Protein AF-A0A257QV02-F1 (afdb_monomer_lite)

Radius of gyration: 19.96 Å; chains: 1; bounding box: 47×31×60 Å

Structure (mmCIF, N/CA/C/O backbone):
data_AF-A0A257QV02-F1
#
_entry.id   AF-A0A257QV02-F1
#
loop_
_atom_site.group_P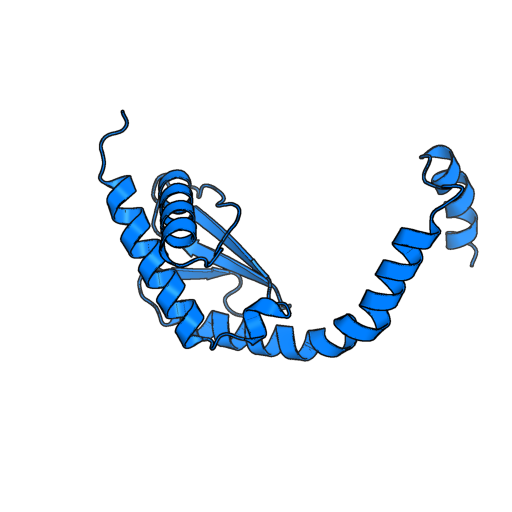DB
_atom_site.id
_atom_site.type_symbol
_atom_site.label_atom_id
_atom_site.label_alt_id
_atom_site.label_comp_id
_atom_site.label_asym_id
_atom_site.label_entity_id
_atom_site.label_seq_id
_atom_site.pdbx_PDB_ins_code
_atom_site.Cartn_x
_atom_site.Cartn_y
_atom_site.Cartn_z
_atom_site.occupancy
_atom_site.B_iso_or_equiv
_atom_site.auth_seq_id
_atom_site.auth_comp_id
_atom_site.auth_asym_id
_atom_site.auth_atom_id
_atom_site.pdbx_PDB_model_num
ATOM 1 N N . ALA A 1 1 ? 13.920 11.411 -29.991 1.00 74.75 1 ALA A N 1
ATOM 2 C CA . ALA A 1 1 ? 15.339 11.025 -30.153 1.00 74.75 1 ALA A CA 1
ATOM 3 C C . ALA A 1 1 ? 16.286 12.065 -29.548 1.00 74.75 1 ALA A C 1
ATOM 5 O O . ALA A 1 1 ? 16.986 11.720 -28.609 1.00 74.75 1 ALA A O 1
ATOM 6 N N . ALA A 1 2 ? 16.248 13.334 -29.985 1.00 93.88 2 ALA A N 1
ATOM 7 C CA . ALA A 1 2 ? 17.153 14.385 -29.490 1.00 93.88 2 ALA A CA 1
ATOM 8 C C . ALA A 1 2 ? 17.177 14.552 -27.952 1.00 93.88 2 ALA A C 1
ATOM 10 O O . ALA A 1 2 ? 18.253 14.655 -27.374 1.00 93.88 2 ALA A O 1
ATOM 11 N N . LEU A 1 3 ? 16.017 14.494 -27.280 1.00 96.75 3 LEU A N 1
ATOM 12 C CA . LEU A 1 3 ? 15.938 14.579 -25.812 1.00 96.75 3 LEU A CA 1
ATOM 13 C C . LEU A 1 3 ? 16.644 13.410 -25.099 1.00 96.75 3 LEU A C 1
ATOM 15 O O . LEU A 1 3 ? 17.350 13.622 -24.119 1.00 96.75 3 LEU A O 1
ATOM 19 N N . ILE A 1 4 ? 16.473 12.182 -25.600 1.00 96.06 4 ILE A N 1
ATOM 20 C CA . ILE A 1 4 ? 17.087 10.980 -25.012 1.00 96.06 4 ILE A CA 1
ATOM 21 C C . ILE A 1 4 ? 18.610 11.039 -25.169 1.00 96.06 4 ILE A C 1
ATOM 23 O O . ILE A 1 4 ? 19.334 10.765 -24.216 1.00 96.06 4 ILE A O 1
ATOM 27 N N . GLU A 1 5 ? 19.102 11.447 -26.342 1.00 97.00 5 GLU A N 1
ATOM 28 C CA . GLU A 1 5 ? 20.540 11.625 -26.571 1.00 97.00 5 GLU A CA 1
ATOM 29 C C . GLU A 1 5 ? 21.129 12.715 -25.669 1.00 97.00 5 GLU A C 1
ATOM 31 O O . GLU A 1 5 ? 22.169 12.500 -25.050 1.00 97.00 5 GLU A O 1
ATOM 36 N N . ALA A 1 6 ? 20.426 13.841 -25.507 1.00 96.69 6 ALA A N 1
ATOM 37 C CA . ALA A 1 6 ? 20.840 14.911 -24.603 1.00 96.69 6 ALA A CA 1
ATOM 38 C C . ALA A 1 6 ? 20.895 14.470 -23.126 1.00 96.69 6 ALA A C 1
ATOM 40 O O . ALA A 1 6 ? 21.673 15.028 -22.354 1.00 96.69 6 ALA A O 1
ATOM 41 N N . ALA A 1 7 ? 20.117 13.458 -22.726 1.00 97.06 7 ALA A N 1
ATOM 42 C CA . ALA A 1 7 ? 20.111 12.922 -21.365 1.00 97.06 7 ALA A CA 1
ATOM 43 C C . ALA A 1 7 ? 21.273 11.951 -21.072 1.00 97.06 7 ALA A C 1
ATOM 45 O O . ALA A 1 7 ? 21.646 11.789 -19.909 1.00 97.06 7 ALA A O 1
ATOM 46 N N . LYS A 1 8 ? 21.886 11.317 -22.084 1.00 95.75 8 LYS A N 1
ATOM 47 C CA . LYS A 1 8 ? 22.956 10.319 -21.871 1.00 95.75 8 LYS A CA 1
ATOM 48 C C . LYS A 1 8 ? 24.188 10.879 -21.140 1.00 95.75 8 LYS A C 1
ATOM 50 O O . LYS A 1 8 ? 24.612 10.244 -20.173 1.00 95.75 8 LYS A O 1
ATOM 55 N N . PRO A 1 9 ? 24.741 12.060 -21.498 1.00 97.00 9 PRO A N 1
ATOM 56 C CA . PRO A 1 9 ? 25.849 12.643 -20.742 1.00 97.00 9 PRO A CA 1
ATOM 57 C C . PRO A 1 9 ? 25.480 12.930 -19.283 1.00 97.00 9 PRO A C 1
ATOM 59 O O . PRO A 1 9 ? 26.319 12.786 -18.399 1.00 97.00 9 PRO A O 1
ATOM 62 N N . TRP A 1 10 ? 24.225 13.306 -19.013 1.00 97.69 10 TRP A N 1
ATOM 63 C CA . TRP A 1 10 ? 23.740 13.508 -17.647 1.00 97.69 10 TRP A CA 1
ATOM 64 C C . TRP A 1 10 ? 23.648 12.193 -16.879 1.00 97.69 10 TRP A C 1
ATOM 66 O O . TRP A 1 10 ? 24.134 12.136 -15.754 1.00 97.69 10 TRP A O 1
ATOM 76 N N . ARG A 1 11 ? 23.130 11.120 -17.493 1.00 96.12 11 ARG A N 1
ATOM 77 C CA . ARG A 1 11 ? 23.121 9.781 -16.883 1.00 96.12 11 ARG A CA 1
ATOM 78 C C . ARG A 1 11 ? 24.524 9.364 -16.436 1.00 96.12 11 ARG A C 1
ATOM 80 O O . ARG A 1 11 ? 24.674 8.887 -15.317 1.00 96.12 11 ARG A O 1
ATOM 87 N N . LEU A 1 12 ? 25.542 9.600 -17.266 1.00 95.56 12 LEU A N 1
ATOM 88 C CA . LEU A 1 12 ? 26.936 9.330 -16.909 1.00 95.56 12 LEU A CA 1
ATOM 89 C C . LEU A 1 12 ? 27.431 10.229 -15.762 1.00 95.56 12 LEU A C 1
ATOM 91 O O . LEU A 1 12 ? 27.990 9.723 -14.795 1.00 95.56 12 LEU A O 1
ATOM 95 N N . ARG A 1 13 ? 27.198 11.548 -15.836 1.00 97.69 13 ARG A N 1
ATOM 96 C CA . ARG A 1 13 ? 27.626 12.521 -14.807 1.00 97.69 13 ARG A CA 1
ATOM 97 C C . ARG A 1 13 ? 27.021 12.252 -13.429 1.00 97.69 13 ARG A C 1
ATOM 99 O O . ARG A 1 13 ? 27.686 12.491 -12.430 1.00 97.69 13 ARG A O 1
ATOM 106 N N . PHE A 1 14 ? 25.790 11.746 -13.378 1.00 97.38 14 PHE A N 1
ATOM 107 C CA . PHE A 1 14 ? 25.125 11.335 -12.138 1.00 97.38 14 PHE A CA 1
ATOM 108 C C . PHE A 1 14 ? 25.488 9.905 -11.696 1.00 97.38 14 PHE A C 1
ATOM 110 O O . PHE A 1 14 ? 24.906 9.400 -10.741 1.00 97.38 14 PHE A O 1
ATOM 117 N N . GLY A 1 15 ? 26.422 9.232 -12.381 1.00 94.88 15 GLY A N 1
ATOM 118 C CA . GLY A 1 15 ? 26.841 7.867 -12.050 1.00 94.88 15 GLY A CA 1
ATOM 119 C C . GLY A 1 15 ? 25.797 6.788 -12.364 1.00 94.88 15 GLY A C 1
ATOM 120 O O . GLY A 1 15 ? 25.923 5.658 -11.906 1.00 94.88 15 GLY A O 1
ATOM 121 N N . GLY A 1 16 ? 24.763 7.113 -13.144 1.00 94.00 16 GLY A N 1
ATOM 122 C CA . GLY A 1 16 ? 23.684 6.196 -13.518 1.00 94.00 16 GLY A CA 1
ATOM 123 C C . GLY A 1 16 ? 23.986 5.326 -14.741 1.00 94.00 16 GLY A C 1
ATOM 124 O O . GLY A 1 16 ? 23.167 4.484 -15.106 1.00 94.00 16 GLY A O 1
ATOM 125 N N . ASP A 1 17 ? 25.131 5.524 -15.403 1.00 93.44 17 ASP A N 1
ATOM 126 C CA . ASP A 1 17 ? 25.576 4.689 -16.525 1.00 93.44 17 ASP A CA 1
ATOM 127 C C . ASP A 1 17 ? 26.293 3.432 -16.012 1.00 93.44 17 ASP A C 1
ATOM 129 O O . ASP A 1 17 ? 27.503 3.262 -16.143 1.00 93.44 17 ASP A O 1
ATOM 133 N N . LEU A 1 18 ? 25.527 2.585 -15.323 1.00 93.00 18 LEU A N 1
ATOM 134 C CA . LEU A 1 18 ? 26.046 1.414 -14.625 1.00 93.00 18 LEU A CA 1
ATOM 135 C C . LEU A 1 18 ? 26.541 0.351 -15.622 1.00 93.00 18 LEU A C 1
ATOM 137 O O . LEU A 1 18 ? 25.784 -0.025 -16.521 1.00 93.00 18 LEU A O 1
ATOM 141 N N . PRO A 1 19 ? 27.739 -0.236 -15.423 1.00 89.75 19 PRO A N 1
ATOM 142 C CA . PRO A 1 19 ? 28.260 -1.279 -16.311 1.00 89.75 19 PRO A CA 1
ATOM 143 C C . PRO A 1 19 ? 27.397 -2.552 -16.310 1.00 89.75 19 PRO A C 1
ATOM 145 O O . PRO A 1 19 ? 27.322 -3.249 -17.317 1.00 89.75 19 PRO A O 1
ATOM 148 N N . CYS A 1 20 ? 26.695 -2.833 -15.205 1.00 93.38 20 CYS A N 1
ATOM 149 C CA . CYS A 1 20 ? 25.833 -4.006 -15.038 1.00 93.38 20 CYS A CA 1
ATOM 150 C C . CYS A 1 20 ? 24.420 -3.615 -14.574 1.00 93.38 20 CYS A C 1
ATOM 152 O O . CYS A 1 20 ? 23.996 -3.962 -13.475 1.00 93.38 20 CYS A O 1
ATOM 154 N N . ALA A 1 21 ? 23.664 -2.903 -15.416 1.00 94.50 21 ALA A N 1
ATOM 155 C CA . ALA A 1 21 ? 22.269 -2.539 -15.123 1.00 94.50 21 ALA A CA 1
ATOM 156 C C . ALA A 1 21 ? 21.247 -3.662 -15.426 1.00 94.50 21 ALA A C 1
ATOM 158 O O . ALA A 1 21 ? 20.064 -3.527 -15.103 1.00 94.50 21 ALA A O 1
ATOM 159 N N . PHE A 1 22 ? 21.682 -4.769 -16.044 1.00 95.38 22 PHE A N 1
ATOM 160 C CA . PHE A 1 22 ? 20.789 -5.824 -16.538 1.00 95.38 22 PHE A CA 1
ATOM 161 C C . PHE A 1 22 ? 19.844 -6.431 -15.481 1.00 95.38 22 PHE A C 1
ATOM 163 O O . PHE A 1 22 ? 18.707 -6.708 -15.859 1.00 95.38 22 PHE A O 1
ATOM 170 N N . PRO A 1 23 ? 20.201 -6.593 -14.185 1.00 96.12 23 PRO A N 1
ATOM 171 C CA . PRO A 1 23 ? 19.262 -7.148 -13.209 1.00 96.12 23 PRO A CA 1
ATOM 172 C C . PRO A 1 23 ? 18.030 -6.254 -13.022 1.00 96.12 23 PRO A C 1
ATOM 174 O O . PRO A 1 23 ? 16.905 -6.743 -13.035 1.00 96.12 23 PRO A O 1
ATOM 177 N N . MET A 1 24 ? 18.222 -4.931 -12.946 1.00 95.88 24 MET A N 1
ATOM 178 C CA . MET A 1 24 ? 17.113 -3.974 -12.859 1.00 95.88 24 MET A CA 1
ATOM 179 C C . MET A 1 24 ? 16.290 -3.945 -14.149 1.00 95.88 24 MET A C 1
ATOM 181 O O . MET A 1 24 ? 15.066 -3.864 -14.093 1.00 95.88 24 MET A O 1
ATOM 185 N N . ILE A 1 25 ? 16.950 -4.048 -15.309 1.00 96.81 25 ILE A N 1
ATOM 186 C CA . ILE A 1 25 ? 16.274 -4.083 -16.614 1.00 96.81 25 ILE A CA 1
ATOM 187 C C . ILE A 1 25 ? 15.381 -5.323 -16.725 1.00 96.81 25 ILE A C 1
ATOM 189 O O . ILE A 1 25 ? 14.233 -5.205 -17.144 1.00 96.81 25 ILE A O 1
ATOM 193 N N . ILE A 1 26 ? 15.874 -6.500 -16.329 1.00 97.88 26 ILE A N 1
ATOM 194 C CA . ILE A 1 26 ? 15.094 -7.743 -16.371 1.00 97.88 26 ILE A CA 1
ATOM 195 C C . ILE A 1 26 ? 13.887 -7.648 -15.433 1.00 97.88 26 ILE A C 1
ATOM 197 O O . ILE A 1 26 ? 12.776 -7.940 -15.870 1.00 97.88 26 ILE A O 1
ATOM 201 N N . SER A 1 27 ? 14.068 -7.174 -14.197 1.00 97.31 27 SER A N 1
ATOM 202 C CA . SER A 1 27 ? 12.954 -6.980 -13.258 1.00 97.31 27 SER A CA 1
ATOM 203 C C . SER A 1 27 ? 11.923 -5.965 -13.767 1.00 97.31 27 SER A C 1
ATOM 205 O O . SER A 1 27 ? 10.721 -6.178 -13.626 1.00 97.31 27 SER A O 1
ATOM 207 N N . ALA A 1 28 ? 12.360 -4.880 -14.414 1.00 97.56 28 ALA A N 1
ATOM 208 C CA . ALA A 1 28 ? 11.449 -3.910 -15.020 1.00 97.56 28 ALA A CA 1
ATOM 209 C C . ALA A 1 28 ? 10.658 -4.516 -16.194 1.00 97.56 28 ALA A C 1
ATOM 211 O O . ALA A 1 28 ? 9.451 -4.301 -16.304 1.00 97.56 28 ALA A O 1
ATOM 212 N N . LEU A 1 29 ? 11.315 -5.305 -17.051 1.00 98.31 29 LEU A N 1
ATOM 213 C CA . LEU A 1 29 ? 10.657 -6.015 -18.152 1.00 98.31 29 LEU A CA 1
ATOM 214 C C . LEU A 1 29 ? 9.654 -7.059 -17.649 1.00 98.31 29 LEU A C 1
ATOM 216 O O . LEU A 1 29 ? 8.598 -7.216 -18.260 1.00 98.31 29 LEU A O 1
ATOM 220 N N . ASP A 1 30 ? 9.958 -7.748 -16.548 1.00 97.88 30 ASP A N 1
ATOM 221 C CA . ASP A 1 30 ? 9.013 -8.642 -15.876 1.00 97.88 30 ASP A CA 1
ATOM 222 C C . ASP A 1 30 ? 7.768 -7.879 -15.404 1.00 97.88 30 ASP A C 1
ATOM 224 O O . ASP A 1 30 ? 6.649 -8.256 -15.748 1.00 97.88 30 ASP A O 1
ATOM 228 N N . GLY A 1 31 ? 7.951 -6.735 -14.737 1.00 97.25 31 GLY A N 1
ATOM 229 C CA . GLY A 1 31 ? 6.846 -5.870 -14.317 1.00 97.25 31 GLY A CA 1
ATOM 230 C C . GLY A 1 31 ? 5.969 -5.401 -15.484 1.00 97.25 31 GLY A C 1
ATOM 231 O O . GLY A 1 31 ? 4.740 -5.460 -15.398 1.00 97.25 31 GLY A O 1
ATOM 232 N N . LEU A 1 32 ? 6.575 -5.002 -16.607 1.00 98.31 32 LEU A N 1
ATOM 233 C CA . LEU A 1 32 ? 5.836 -4.610 -17.813 1.00 98.31 32 LEU A CA 1
ATOM 234 C C . LEU A 1 32 ? 5.042 -5.769 -18.432 1.00 98.31 32 LEU A C 1
ATOM 236 O O . LEU A 1 32 ? 3.978 -5.539 -18.998 1.00 98.31 32 LEU A O 1
ATOM 240 N N . ARG A 1 33 ? 5.541 -7.005 -18.340 1.00 98.25 33 ARG A N 1
ATOM 241 C CA . ARG A 1 33 ? 4.867 -8.187 -18.899 1.00 98.25 33 ARG A CA 1
ATOM 242 C C . ARG A 1 33 ? 3.780 -8.734 -17.981 1.00 98.25 33 ARG A C 1
ATOM 244 O O . ARG A 1 33 ? 2.706 -9.074 -18.462 1.00 98.25 33 ARG A O 1
ATOM 251 N N . ASN A 1 34 ? 4.060 -8.817 -16.683 1.00 97.06 34 ASN A N 1
ATOM 25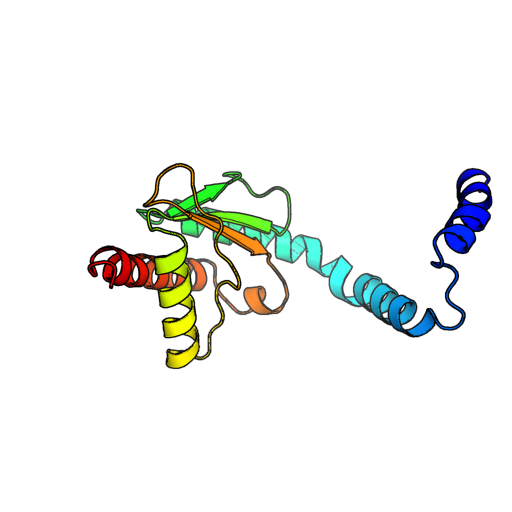2 C CA . ASN A 1 34 ? 3.272 -9.604 -15.734 1.00 97.06 34 ASN A CA 1
ATOM 253 C C . ASN A 1 34 ? 2.460 -8.759 -14.747 1.00 97.06 34 ASN A C 1
ATOM 255 O O . ASN A 1 34 ? 1.466 -9.243 -14.212 1.00 97.06 34 ASN A O 1
ATOM 259 N N . THR A 1 35 ? 2.861 -7.511 -14.496 1.00 96.38 35 THR A N 1
ATOM 260 C CA . THR A 1 35 ? 2.201 -6.637 -13.513 1.00 96.38 35 THR A CA 1
ATOM 261 C C . THR A 1 35 ? 1.370 -5.548 -14.187 1.00 96.38 35 THR A C 1
ATOM 263 O O . THR A 1 35 ? 0.254 -5.282 -13.745 1.00 96.38 35 THR A O 1
ATOM 266 N N . LEU A 1 36 ? 1.858 -4.951 -15.281 1.00 97.75 36 LEU A N 1
ATOM 267 C CA . LEU A 1 36 ? 1.138 -3.905 -16.017 1.00 97.75 36 LEU A CA 1
ATOM 268 C C . LEU A 1 36 ? -0.278 -4.328 -16.468 1.00 97.75 36 LEU A C 1
ATOM 270 O O . LEU A 1 36 ? -1.198 -3.534 -16.264 1.00 97.75 36 LEU A O 1
ATOM 274 N N . PRO A 1 37 ? -0.516 -5.550 -16.996 1.00 98.19 37 PRO A N 1
ATOM 275 C CA . PRO A 1 37 ? -1.867 -5.964 -17.389 1.00 98.19 37 PRO A CA 1
ATOM 276 C C . PRO A 1 37 ? -2.876 -6.008 -16.229 1.00 98.19 37 PRO A C 1
ATOM 278 O O . PRO A 1 37 ? -4.075 -5.874 -16.458 1.00 98.19 37 PRO A O 1
ATOM 281 N N . LEU A 1 38 ? -2.402 -6.154 -14.986 1.00 97.81 38 LEU A N 1
ATOM 282 C CA . LEU A 1 38 ? -3.238 -6.280 -13.786 1.00 97.81 38 LEU A CA 1
ATOM 283 C C . LEU A 1 38 ? -3.686 -4.925 -13.217 1.00 97.81 38 LEU A C 1
ATOM 285 O O . LEU A 1 38 ? -4.571 -4.880 -12.366 1.00 97.81 38 LEU A O 1
ATOM 289 N N . MET A 1 39 ? -3.121 -3.805 -13.683 1.00 98.38 39 MET A N 1
ATOM 290 C CA . MET A 1 39 ? -3.401 -2.476 -13.113 1.00 98.38 39 MET A CA 1
ATOM 291 C C . MET A 1 39 ? -4.888 -2.108 -13.150 1.00 98.38 39 MET A C 1
ATOM 293 O O . MET A 1 39 ? -5.400 -1.501 -12.211 1.00 98.38 39 MET A O 1
ATOM 297 N N . GLY A 1 40 ? -5.605 -2.521 -14.199 1.00 98.25 40 GLY A N 1
ATOM 298 C CA . GLY A 1 40 ? -7.050 -2.308 -14.290 1.00 98.25 40 GLY A CA 1
ATOM 299 C C . GLY A 1 40 ? -7.847 -3.091 -13.240 1.00 98.25 40 GLY A C 1
ATOM 300 O O . GLY A 1 40 ? -8.856 -2.593 -12.744 1.00 98.25 40 GLY A O 1
ATOM 301 N N . GLU A 1 41 ? -7.405 -4.298 -12.881 1.00 98.31 41 GLU A N 1
ATOM 302 C CA . GLU A 1 41 ? -8.016 -5.100 -11.812 1.00 98.31 41 GLU A CA 1
ATOM 303 C C . GLU A 1 41 ? -7.726 -4.499 -10.441 1.00 98.31 41 GLU A C 1
ATOM 305 O O . GLU A 1 41 ? -8.654 -4.310 -9.654 1.00 98.31 41 GLU A O 1
ATOM 310 N N . TYR A 1 42 ? -6.474 -4.108 -10.193 1.00 98.69 42 TYR A N 1
ATOM 311 C CA . TYR A 1 42 ? -6.083 -3.451 -8.947 1.00 98.69 42 TYR A CA 1
ATOM 312 C C . TYR A 1 42 ? -6.848 -2.146 -8.727 1.00 98.69 42 TYR A C 1
ATOM 314 O O . TYR A 1 42 ? -7.305 -1.889 -7.620 1.00 98.69 42 TYR A O 1
ATOM 322 N N . PHE A 1 43 ? -7.056 -1.353 -9.780 1.00 98.62 43 PHE A N 1
ATOM 323 C CA . PHE A 1 43 ? -7.869 -0.141 -9.711 1.00 98.62 43 PHE A CA 1
ATOM 324 C C . PHE A 1 43 ? -9.327 -0.428 -9.320 1.00 98.62 43 PHE A C 1
ATOM 326 O O . PHE A 1 43 ? -9.864 0.209 -8.414 1.00 98.62 43 PHE A O 1
ATOM 333 N N . ARG A 1 44 ? -9.977 -1.406 -9.968 1.00 98.50 44 ARG A N 1
ATOM 334 C CA . ARG A 1 44 ? -11.364 -1.778 -9.632 1.00 98.50 44 ARG A CA 1
ATOM 335 C C . ARG A 1 44 ? -11.480 -2.265 -8.192 1.00 98.50 44 ARG A C 1
ATOM 337 O O . ARG A 1 44 ? -12.422 -1.893 -7.499 1.00 98.50 44 ARG A O 1
ATOM 344 N N . HIS A 1 45 ? -10.514 -3.060 -7.743 1.00 98.50 45 HIS A N 1
ATOM 345 C CA . HIS A 1 45 ? -10.496 -3.562 -6.379 1.00 98.50 45 HIS A CA 1
ATOM 346 C C . HIS A 1 45 ? -10.219 -2.447 -5.361 1.00 98.50 45 HIS A C 1
ATOM 348 O O . HIS A 1 45 ? -10.920 -2.370 -4.360 1.00 98.50 45 HIS A O 1
ATOM 354 N N . ALA A 1 46 ? -9.310 -1.508 -5.655 1.00 98.62 46 ALA A N 1
ATOM 355 C CA . ALA A 1 46 ? -9.076 -0.322 -4.828 1.00 98.62 46 ALA A CA 1
ATOM 356 C C . ALA A 1 46 ? -10.359 0.488 -4.615 1.00 98.62 46 ALA A C 1
ATOM 358 O O . ALA A 1 46 ? -10.670 0.868 -3.489 1.00 98.62 46 ALA A O 1
ATOM 359 N N . ARG A 1 47 ? -11.149 0.693 -5.676 1.00 98.44 47 ARG A N 1
ATOM 360 C CA . ARG A 1 47 ? -12.451 1.361 -5.570 1.00 98.44 47 ARG A CA 1
ATOM 361 C C . ARG A 1 47 ? -13.447 0.600 -4.699 1.00 98.44 47 ARG A C 1
ATOM 363 O O . ARG A 1 47 ? -14.131 1.230 -3.900 1.00 98.44 47 ARG A O 1
ATOM 370 N N . ALA A 1 48 ? -13.528 -0.721 -4.850 1.00 98.19 48 ALA A N 1
ATOM 371 C CA . ALA A 1 48 ? -14.419 -1.549 -4.041 1.00 98.19 48 ALA A CA 1
ATOM 372 C C . ALA A 1 48 ? -14.022 -1.523 -2.554 1.00 98.19 48 ALA A C 1
ATOM 374 O O . ALA A 1 48 ? -14.874 -1.336 -1.691 1.00 98.19 48 ALA A O 1
ATOM 375 N N . ILE A 1 49 ? -12.722 -1.623 -2.257 1.00 98.25 49 ILE A N 1
ATOM 376 C CA . ILE A 1 49 ? -12.195 -1.518 -0.892 1.00 98.25 49 ILE A CA 1
ATOM 377 C C . ILE A 1 49 ? -12.491 -0.137 -0.303 1.00 98.25 49 ILE A C 1
ATOM 379 O O . ILE A 1 49 ? -12.994 -0.050 0.811 1.00 98.25 49 ILE A O 1
ATOM 383 N N . ALA A 1 50 ? -12.223 0.946 -1.038 1.00 98.19 50 ALA A N 1
ATOM 384 C CA . ALA A 1 50 ? -12.485 2.300 -0.554 1.00 98.19 50 ALA A CA 1
ATOM 385 C C . ALA A 1 50 ? -13.966 2.512 -0.192 1.00 98.19 50 ALA A C 1
ATOM 387 O O . ALA A 1 50 ? -14.263 3.124 0.831 1.00 98.19 50 ALA A O 1
ATOM 388 N N . GLN A 1 51 ? -14.889 1.952 -0.982 1.00 97.31 51 GLN A N 1
ATOM 389 C CA . GLN A 1 51 ? -16.325 1.982 -0.684 1.00 97.31 51 GLN A CA 1
ATOM 390 C C . GLN A 1 51 ? -16.676 1.209 0.595 1.00 97.31 51 GLN A C 1
ATOM 392 O O . GLN A 1 51 ? -17.447 1.712 1.410 1.00 97.31 51 GLN A O 1
ATOM 397 N N . ALA A 1 52 ? -16.096 0.021 0.797 1.00 97.19 52 ALA A N 1
ATOM 398 C CA . ALA A 1 52 ? -16.303 -0.766 2.014 1.00 97.19 52 ALA A CA 1
ATOM 399 C C . ALA A 1 52 ? -15.755 -0.052 3.266 1.00 97.19 52 ALA A C 1
ATOM 401 O O . ALA A 1 52 ? -16.394 -0.050 4.319 1.00 97.19 52 ALA A O 1
ATOM 402 N N . ILE A 1 53 ? -14.603 0.614 3.143 1.00 96.69 53 ILE A N 1
ATOM 403 C CA . ILE A 1 53 ? -14.007 1.390 4.237 1.00 96.69 53 ILE A CA 1
ATOM 404 C C . ILE A 1 53 ? -14.850 2.628 4.565 1.00 96.69 53 ILE A C 1
ATOM 406 O O . ILE A 1 53 ? -15.108 2.872 5.736 1.00 96.69 53 ILE A O 1
ATOM 410 N N . GLU A 1 54 ? -15.326 3.393 3.578 1.00 94.62 54 GLU A N 1
ATOM 411 C CA . GLU A 1 54 ? -16.182 4.569 3.841 1.00 94.62 54 GLU A CA 1
ATOM 412 C C . GLU A 1 54 ? -17.524 4.205 4.494 1.00 94.62 54 GLU A C 1
ATOM 414 O O . GLU A 1 54 ? -18.105 5.018 5.210 1.00 94.62 54 GLU A O 1
ATOM 419 N N . ALA A 1 55 ? -18.010 2.974 4.307 1.00 93.12 55 ALA A N 1
ATOM 420 C CA . ALA A 1 55 ? -19.187 2.474 5.016 1.00 93.12 55 ALA A CA 1
ATOM 421 C C . ALA A 1 55 ? -18.920 2.155 6.504 1.00 93.12 55 ALA A C 1
ATOM 423 O O . ALA A 1 55 ? -19.857 1.865 7.250 1.00 93.12 55 ALA A O 1
ATOM 424 N N . THR A 1 56 ? -17.660 2.204 6.947 1.00 90.50 56 THR A N 1
ATOM 425 C CA . THR A 1 56 ? -17.225 1.801 8.285 1.00 90.50 56 THR A CA 1
ATOM 426 C C . THR A 1 56 ? -17.053 3.016 9.212 1.00 90.50 56 THR A C 1
ATOM 428 O O . THR A 1 56 ? -16.226 3.889 8.941 1.00 90.50 56 THR A O 1
ATOM 431 N N . PRO A 1 57 ? -17.769 3.089 10.351 1.00 85.38 57 PRO A N 1
ATOM 432 C CA . PRO A 1 57 ? -17.623 4.194 11.298 1.00 85.38 57 PRO A CA 1
ATOM 433 C C . PRO A 1 57 ? -16.193 4.339 11.841 1.00 85.38 57 PRO A C 1
ATOM 435 O O . PRO A 1 57 ? -15.578 3.367 12.267 1.00 85.38 57 PRO A O 1
ATOM 438 N N . GLY A 1 58 ? -15.679 5.572 11.885 1.00 83.06 58 GLY A N 1
ATOM 439 C CA . GLY A 1 58 ? -14.352 5.879 12.442 1.00 83.06 58 GLY A CA 1
ATOM 440 C C . GLY A 1 58 ? -13.183 5.728 11.463 1.00 83.06 58 GLY A C 1
ATOM 441 O O . GLY A 1 58 ? -12.072 6.145 11.789 1.00 83.06 58 GLY A O 1
ATOM 442 N N . LEU A 1 59 ? -13.439 5.213 10.257 1.00 93.69 59 LEU A N 1
ATOM 443 C CA . LEU A 1 59 ? -12.487 5.181 9.151 1.00 93.69 59 LEU A CA 1
ATOM 444 C C . LEU A 1 59 ? -12.936 6.143 8.057 1.00 93.69 59 LEU A C 1
ATOM 446 O O . LEU A 1 59 ? -14.129 6.330 7.836 1.00 93.69 59 LEU A O 1
ATOM 450 N N . ARG A 1 60 ? -11.976 6.762 7.373 1.00 96.25 60 ARG A N 1
ATOM 451 C CA . ARG A 1 60 ? -12.222 7.605 6.195 1.00 96.25 60 ARG A CA 1
ATOM 452 C C . ARG A 1 60 ? -11.163 7.339 5.143 1.00 96.25 60 ARG A C 1
ATOM 454 O O . ARG A 1 60 ? -10.046 6.960 5.487 1.00 96.25 60 ARG A O 1
ATOM 461 N N . VAL A 1 61 ? -11.484 7.575 3.879 1.00 97.75 61 VAL A N 1
ATOM 462 C CA . VAL A 1 61 ? -10.533 7.448 2.774 1.00 97.75 61 VAL A CA 1
ATOM 463 C C . VAL A 1 61 ? -10.330 8.778 2.062 1.00 97.75 61 VAL A C 1
ATOM 465 O O . VAL A 1 61 ? -11.225 9.623 1.984 1.00 97.75 61 VAL A O 1
ATOM 468 N N . PHE A 1 62 ? -9.133 8.967 1.520 1.00 96.56 62 PHE A N 1
ATOM 469 C CA . PHE A 1 62 ? -8.821 10.099 0.663 1.00 96.56 62 PHE A CA 1
ATOM 470 C C . PHE A 1 62 ? -7.961 9.660 -0.533 1.00 96.56 62 PHE A C 1
ATOM 472 O O . PHE A 1 62 ? -6.937 9.002 -0.341 1.00 96.56 62 PHE A O 1
ATOM 479 N N . PRO A 1 63 ? -8.320 10.042 -1.771 1.00 96.44 63 PRO A N 1
ATOM 480 C CA . PRO A 1 63 ? -9.594 10.655 -2.162 1.00 96.44 63 PRO A CA 1
ATOM 481 C C . PRO A 1 63 ? -10.781 9.698 -1.944 1.00 96.44 63 PRO A C 1
ATOM 483 O O . PRO A 1 63 ? -10.600 8.485 -1.939 1.00 96.44 63 PRO A O 1
ATOM 486 N N . ALA A 1 64 ? -11.998 10.244 -1.813 1.00 90.38 64 ALA A N 1
ATOM 487 C CA . ALA A 1 64 ? -13.221 9.445 -1.629 1.00 90.38 64 ALA A CA 1
ATOM 488 C C . ALA A 1 64 ? -13.456 8.440 -2.776 1.00 90.38 64 ALA A C 1
ATOM 490 O O . ALA A 1 64 ? -13.989 7.353 -2.572 1.00 90.38 64 ALA A O 1
ATOM 491 N N . GLU A 1 65 ? -13.023 8.794 -3.987 1.00 94.56 65 GLU A N 1
ATOM 492 C CA . GLU A 1 65 ? -12.958 7.893 -5.133 1.00 94.56 65 GLU A CA 1
ATOM 493 C C . GLU A 1 65 ? -11.490 7.740 -5.561 1.00 94.56 65 GLU A C 1
ATOM 495 O O . GLU A 1 65 ? -10.929 8.686 -6.135 1.00 94.56 65 GLU A O 1
ATOM 500 N N . PRO A 1 66 ? -10.851 6.582 -5.293 1.00 97.50 66 PRO A N 1
ATOM 501 C CA . PRO A 1 66 ? -9.490 6.311 -5.741 1.00 97.50 66 PRO A CA 1
ATOM 502 C C . PRO A 1 66 ? -9.353 6.529 -7.248 1.00 97.50 66 PRO A C 1
ATOM 504 O O . PRO A 1 66 ? -10.210 6.104 -8.023 1.00 97.50 66 PRO A O 1
ATOM 507 N N . GLN A 1 67 ? -8.269 7.186 -7.661 1.00 96.75 67 GLN A N 1
ATOM 508 C CA . GLN A 1 67 ? -7.959 7.464 -9.073 1.00 96.75 67 GLN A CA 1
ATOM 509 C C . GLN A 1 67 ? -6.934 6.473 -9.653 1.00 96.75 67 GLN A C 1
ATOM 511 O O . GLN A 1 67 ? -6.647 6.484 -10.848 1.00 96.75 67 GLN A O 1
ATOM 516 N N . CYS A 1 68 ? -6.377 5.610 -8.804 1.00 97.44 68 CYS A N 1
ATOM 517 C CA . CYS A 1 68 ? -5.413 4.572 -9.143 1.00 97.44 68 CYS A CA 1
ATOM 518 C C . CYS A 1 68 ? -5.569 3.385 -8.175 1.00 97.44 68 CYS A C 1
ATOM 520 O O . CYS A 1 68 ? -6.575 3.263 -7.476 1.00 97.44 68 CYS A O 1
ATOM 522 N N . ASN A 1 69 ? -4.590 2.482 -8.151 1.00 98.06 69 ASN A N 1
ATOM 523 C CA . ASN A 1 69 ? -4.579 1.335 -7.249 1.00 98.06 69 ASN A CA 1
ATOM 524 C C . ASN A 1 69 ? -4.177 1.684 -5.804 1.00 98.06 69 ASN A C 1
ATOM 526 O O . ASN A 1 69 ? -4.012 0.763 -5.012 1.00 98.06 69 ASN A O 1
ATOM 530 N N . SER A 1 70 ? -3.987 2.956 -5.450 1.00 97.88 70 SER A N 1
ATOM 531 C CA . SER A 1 70 ? -3.680 3.372 -4.081 1.00 97.88 70 SER A CA 1
ATOM 532 C C . SER A 1 70 ? -4.542 4.544 -3.621 1.00 97.88 70 SER A C 1
ATOM 534 O O . SER A 1 70 ? -5.064 5.318 -4.427 1.00 97.88 70 SER A O 1
ATOM 536 N N . PHE A 1 71 ? -4.726 4.636 -2.307 1.00 98.31 71 PHE A N 1
ATOM 537 C CA . PHE A 1 71 ? -5.405 5.735 -1.626 1.00 98.31 71 PHE A CA 1
ATOM 538 C C . PHE A 1 71 ? -5.016 5.747 -0.142 1.00 98.31 71 PHE A C 1
ATOM 540 O O . PHE A 1 71 ? -4.462 4.778 0.381 1.00 98.31 71 PHE A O 1
ATOM 547 N N . GLN A 1 72 ? -5.302 6.847 0.547 1.00 98.12 72 GLN A N 1
ATOM 548 C CA . GLN A 1 72 ? -5.045 6.987 1.977 1.00 98.12 72 GLN A CA 1
ATOM 549 C C . GLN A 1 72 ? -6.249 6.526 2.793 1.00 98.12 72 GLN A C 1
ATOM 551 O O . GLN A 1 72 ? -7.392 6.823 2.446 1.00 98.12 72 GLN A O 1
ATOM 556 N N . VAL A 1 73 ? -5.979 5.848 3.905 1.00 98.19 73 VAL A N 1
ATOM 557 C CA . VAL A 1 73 ? -6.943 5.571 4.971 1.00 98.19 73 VAL A CA 1
ATOM 558 C C . VAL A 1 73 ? -6.582 6.448 6.162 1.00 98.19 73 VAL A C 1
ATOM 560 O O . VAL A 1 73 ? -5.425 6.493 6.578 1.00 98.19 73 VAL A O 1
ATOM 563 N N . HIS A 1 74 ? -7.570 7.148 6.700 1.00 97.75 74 HIS A N 1
ATOM 564 C CA . HIS A 1 74 ? -7.457 8.014 7.861 1.00 97.75 74 HIS A CA 1
ATOM 565 C C . HIS A 1 74 ? -8.148 7.370 9.059 1.00 97.75 74 HIS A C 1
ATOM 567 O O . HIS A 1 74 ? -9.258 6.845 8.944 1.00 97.75 74 HIS A O 1
ATOM 573 N N . PHE A 1 75 ? -7.486 7.459 10.208 1.00 96.12 75 PHE A N 1
ATOM 574 C CA . PHE A 1 75 ? -7.899 6.841 11.459 1.00 96.12 75 PHE A CA 1
ATOM 575 C C . PHE A 1 75 ? -8.049 7.903 12.546 1.00 96.12 75 PHE A C 1
ATOM 577 O O . PHE A 1 75 ? -7.222 8.812 12.656 1.00 96.12 75 PHE A O 1
ATOM 584 N N . CYS A 1 76 ? -9.057 7.742 13.401 1.00 94.00 76 CYS A N 1
ATOM 585 C CA . CYS A 1 76 ? -9.208 8.512 14.641 1.00 94.00 76 CYS A CA 1
ATOM 586 C C . CYS A 1 76 ? -8.398 7.888 15.799 1.00 94.00 76 CYS A C 1
ATOM 588 O O . CYS A 1 76 ? -8.965 7.558 16.842 1.00 94.00 76 CYS A O 1
ATOM 590 N N . ALA A 1 77 ? -7.114 7.613 15.561 1.00 94.12 77 ALA A N 1
ATOM 591 C CA . ALA A 1 77 ? -6.151 7.170 16.569 1.00 94.12 77 ALA A CA 1
ATOM 592 C C . ALA A 1 77 ? -4.755 7.730 16.247 1.00 94.12 77 ALA A C 1
ATOM 594 O O . ALA A 1 77 ? -4.439 7.973 15.072 1.00 94.12 77 ALA A O 1
ATOM 595 N N . GLY A 1 78 ? -3.922 7.922 17.272 1.00 95.19 78 GLY A N 1
ATOM 596 C CA . GLY A 1 78 ? -2.560 8.437 17.114 1.00 95.19 78 GLY A CA 1
ATOM 597 C C . GLY A 1 78 ? -1.651 7.491 16.322 1.00 95.19 78 GLY A C 1
ATOM 598 O O . GLY A 1 78 ? -1.840 6.272 16.323 1.00 95.19 78 GLY A O 1
ATOM 599 N N . ALA A 1 79 ? -0.642 8.031 15.627 1.00 96.50 79 ALA A N 1
ATOM 600 C CA . ALA A 1 79 ? 0.212 7.222 14.748 1.00 96.50 79 ALA A CA 1
ATOM 601 C C . ALA A 1 79 ? 1.014 6.153 15.512 1.00 96.50 79 ALA A C 1
ATOM 603 O O . ALA A 1 79 ? 1.178 5.035 15.022 1.00 96.50 79 ALA A O 1
ATOM 604 N N . GLU A 1 80 ? 1.480 6.468 16.723 1.00 95.94 80 GLU A N 1
ATOM 605 C CA . GLU A 1 80 ? 2.205 5.512 17.567 1.00 95.94 80 GLU A CA 1
ATOM 606 C C . GLU A 1 80 ? 1.304 4.354 18.016 1.00 95.94 80 GLU A C 1
ATOM 608 O O . GLU A 1 80 ? 1.682 3.189 17.879 1.00 95.94 80 GLU A O 1
ATOM 613 N N . ALA A 1 81 ? 0.085 4.651 18.469 1.00 96.25 81 ALA A N 1
ATOM 614 C CA . ALA A 1 81 ? -0.893 3.637 18.848 1.00 96.25 81 ALA A CA 1
ATOM 615 C C . ALA A 1 81 ? -1.267 2.723 17.673 1.00 96.25 81 ALA A C 1
ATOM 617 O O . ALA A 1 81 ? -1.310 1.498 17.826 1.00 96.25 81 ALA A O 1
ATOM 618 N N . MET A 1 82 ? -1.462 3.295 16.480 1.00 97.31 82 MET A N 1
ATOM 619 C CA . MET A 1 82 ? -1.688 2.527 15.253 1.00 97.31 82 MET A CA 1
ATOM 620 C C . MET A 1 82 ? -0.497 1.619 14.917 1.00 97.31 82 MET A C 1
ATOM 622 O O . MET A 1 82 ? -0.693 0.455 14.562 1.00 97.31 82 MET A O 1
ATOM 626 N N . GLN A 1 83 ? 0.737 2.105 15.086 1.00 96.94 83 GLN A N 1
ATOM 627 C CA . GLN A 1 83 ? 1.946 1.314 14.853 1.00 96.94 83 GLN A CA 1
ATOM 628 C C . GLN A 1 83 ? 2.053 0.125 15.822 1.00 96.94 83 GLN A C 1
ATOM 630 O O . GLN A 1 83 ? 2.378 -0.987 15.395 1.00 96.94 83 GLN A O 1
ATOM 635 N N . GLN A 1 84 ? 1.758 0.334 17.109 1.00 96.62 84 GLN A N 1
ATOM 636 C CA . GLN A 1 84 ? 1.764 -0.740 18.109 1.00 96.62 84 GLN A CA 1
ATOM 637 C C . GLN A 1 84 ? 0.674 -1.777 17.826 1.00 96.62 84 GLN A C 1
ATOM 639 O O . GLN A 1 84 ? 0.950 -2.979 17.843 1.00 96.62 84 GLN A O 1
ATOM 644 N N . ALA A 1 85 ? -0.537 -1.328 17.488 1.00 96.94 85 ALA A N 1
ATOM 645 C CA . ALA A 1 85 ? -1.641 -2.210 17.128 1.00 96.94 85 ALA A CA 1
ATOM 646 C C . ALA A 1 85 ? -1.335 -3.045 15.877 1.00 96.94 85 ALA A C 1
ATOM 648 O O . ALA A 1 85 ? -1.540 -4.260 15.890 1.00 96.94 85 ALA A O 1
ATOM 649 N N . ALA A 1 86 ? -0.780 -2.430 14.828 1.00 97.31 86 ALA A N 1
ATOM 650 C CA . ALA A 1 86 ? -0.391 -3.131 13.606 1.00 97.31 86 ALA A CA 1
ATOM 651 C C . ALA A 1 86 ? 0.681 -4.196 13.878 1.00 97.31 86 ALA A C 1
ATOM 653 O O . ALA A 1 86 ? 0.576 -5.321 13.387 1.00 97.31 86 ALA A O 1
ATOM 654 N N . LEU A 1 87 ? 1.683 -3.878 14.707 1.00 96.69 87 LEU A N 1
ATOM 655 C CA . LEU A 1 87 ? 2.717 -4.835 15.098 1.00 96.69 87 LEU A CA 1
ATOM 656 C C . LEU A 1 87 ? 2.151 -5.986 15.945 1.00 96.69 87 LEU A C 1
ATOM 658 O O . LEU A 1 87 ? 2.562 -7.134 15.766 1.00 96.69 87 LEU A O 1
ATOM 662 N N . GLY A 1 88 ? 1.227 -5.692 16.863 1.00 96.06 88 GLY A N 1
ATOM 663 C CA . GLY A 1 88 ? 0.530 -6.698 17.664 1.00 96.06 88 GLY A CA 1
ATOM 664 C C . GLY A 1 88 ? -0.254 -7.673 16.787 1.00 96.06 88 GLY A C 1
ATOM 665 O O . GLY A 1 88 ? -0.028 -8.881 16.854 1.00 96.06 88 GLY A O 1
ATOM 666 N N . LEU A 1 89 ? -1.087 -7.147 15.884 1.00 95.94 89 LEU A N 1
ATOM 667 C CA . LEU A 1 89 ? -1.853 -7.956 14.934 1.00 95.94 89 LEU A CA 1
ATOM 668 C C . LEU A 1 89 ? -0.953 -8.783 14.015 1.00 95.94 89 LEU A C 1
ATOM 670 O O . LEU A 1 89 ? -1.229 -9.961 13.794 1.00 95.94 89 LEU A O 1
ATOM 674 N N . ALA A 1 90 ? 0.158 -8.220 13.538 1.00 96.56 90 ALA A N 1
ATOM 675 C CA . ALA A 1 90 ? 1.111 -8.961 12.721 1.00 96.56 90 ALA A CA 1
ATOM 676 C C . ALA A 1 90 ? 1.716 -10.160 13.463 1.00 96.56 90 ALA A C 1
ATOM 678 O O . ALA A 1 90 ? 1.843 -11.236 12.880 1.00 96.56 90 ALA A O 1
ATOM 679 N N . LYS A 1 91 ? 2.050 -10.006 14.751 1.00 96.69 91 LYS A N 1
ATOM 680 C CA . LYS A 1 91 ? 2.569 -11.104 15.584 1.00 96.69 91 LYS A CA 1
ATOM 681 C C . LYS A 1 91 ? 1.510 -12.170 15.871 1.00 96.69 91 LYS A C 1
ATOM 683 O O . LYS A 1 91 ? 1.832 -13.352 15.864 1.00 96.69 91 LYS A O 1
ATOM 688 N N . GLU A 1 92 ? 0.271 -11.760 16.129 1.00 96.56 92 GLU A N 1
ATOM 689 C CA . GLU A 1 92 ? -0.826 -12.660 16.511 1.00 96.56 92 GLU A CA 1
ATOM 690 C C . GLU A 1 92 ? -1.427 -13.417 15.320 1.00 96.56 92 GLU A C 1
ATOM 692 O O . GLU A 1 92 ? -1.751 -14.599 15.429 1.00 96.56 92 GLU A O 1
ATOM 697 N N . ARG A 1 93 ? -1.616 -12.729 14.190 1.00 93.88 93 ARG A N 1
ATOM 698 C CA . ARG A 1 93 ? -2.340 -13.242 13.016 1.00 93.88 93 ARG A CA 1
ATOM 699 C C . ARG A 1 93 ? -1.424 -13.626 11.861 1.00 93.88 93 ARG A C 1
ATOM 701 O O . ARG A 1 93 ? -1.882 -14.275 10.928 1.00 93.88 93 ARG A O 1
ATOM 708 N N . GLY A 1 94 ? -0.159 -13.205 11.887 1.00 94.62 94 GLY A N 1
ATOM 709 C CA . GLY A 1 94 ? 0.747 -13.359 10.748 1.00 94.62 94 GLY A CA 1
ATOM 710 C C . GLY A 1 94 ? 0.370 -12.481 9.549 1.00 94.62 94 GLY A C 1
ATOM 711 O O . GLY A 1 94 ? 0.797 -12.768 8.433 1.00 94.62 94 GLY A O 1
ATOM 712 N N . VAL A 1 95 ? -0.433 -11.429 9.757 1.00 92.44 95 VAL A N 1
ATOM 713 C CA . VAL A 1 95 ? -0.890 -10.511 8.703 1.00 92.44 95 VAL A CA 1
ATOM 7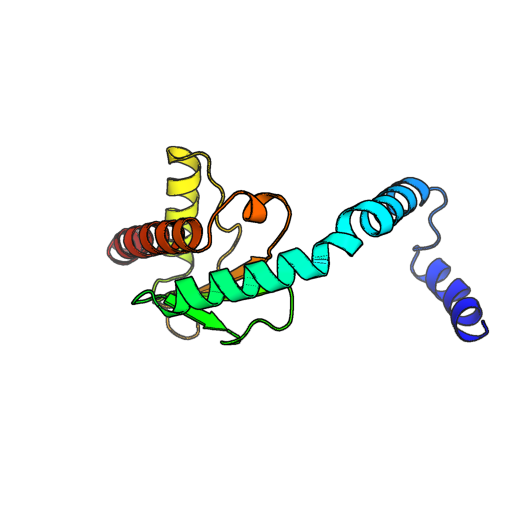14 C C . VAL A 1 95 ? -0.263 -9.137 8.904 1.00 92.44 95 VAL A C 1
ATOM 716 O O . VAL A 1 95 ? -0.479 -8.485 9.922 1.00 92.44 95 VAL A O 1
ATOM 719 N N . TRP A 1 96 ? 0.494 -8.676 7.912 1.00 94.62 96 TRP A N 1
ATOM 720 C CA . TRP A 1 96 ? 1.094 -7.345 7.917 1.00 94.62 96 TRP A CA 1
ATOM 721 C C . TRP A 1 96 ? 0.184 -6.342 7.199 1.00 94.62 96 TRP A C 1
ATOM 723 O O . TRP A 1 96 ? 0.097 -6.371 5.974 1.00 94.62 96 TRP A O 1
ATOM 733 N N . LEU A 1 97 ? -0.497 -5.472 7.955 1.00 95.12 97 LEU A N 1
ATOM 734 C CA . LEU A 1 97 ? -1.437 -4.489 7.395 1.00 95.12 97 LEU A CA 1
ATOM 735 C C . LEU A 1 97 ? -0.719 -3.245 6.850 1.00 95.12 97 LEU A C 1
ATOM 737 O O . LEU A 1 97 ? -0.770 -2.977 5.653 1.00 95.12 97 LEU A O 1
ATOM 741 N N . PHE A 1 98 ? -0.010 -2.507 7.710 1.00 96.56 98 PHE A N 1
ATOM 742 C CA . PHE A 1 98 ? 0.718 -1.294 7.328 1.00 96.56 98 PHE A CA 1
ATOM 743 C C . PHE A 1 98 ? 2.129 -1.289 7.904 1.00 96.56 98 PHE A C 1
ATOM 745 O O . PHE A 1 98 ? 2.362 -1.740 9.023 1.00 96.56 98 PHE A O 1
ATOM 752 N N . GLY A 1 99 ? 3.074 -0.751 7.129 1.00 91.12 99 GLY A N 1
ATOM 753 C CA . GLY A 1 99 ? 4.459 -0.570 7.570 1.00 91.12 99 GLY A CA 1
ATOM 754 C C . GLY A 1 99 ? 4.725 0.755 8.284 1.00 91.12 99 GLY A C 1
ATOM 755 O O . GLY A 1 99 ? 5.743 0.874 8.959 1.00 91.12 99 GLY A O 1
ATOM 756 N N . TYR A 1 100 ? 3.843 1.739 8.111 1.00 95.19 100 TYR A N 1
ATOM 757 C CA . TYR A 1 100 ? 4.021 3.090 8.626 1.00 95.19 100 TYR A CA 1
ATOM 758 C C . TYR A 1 100 ? 2.681 3.829 8.705 1.00 95.19 100 TYR A C 1
ATOM 760 O O . TYR A 1 100 ? 1.842 3.677 7.814 1.00 95.19 100 TYR A O 1
ATOM 768 N N . PHE A 1 101 ? 2.533 4.669 9.731 1.00 98.25 101 PHE A N 1
ATOM 769 C CA . PHE A 1 101 ? 1.435 5.622 9.882 1.00 98.25 101 PHE A CA 1
ATOM 770 C C . PHE A 1 101 ? 1.993 7.042 9.979 1.00 98.25 101 PHE A C 1
ATOM 772 O O . PHE A 1 101 ? 2.891 7.318 10.775 1.00 98.25 101 PHE A O 1
ATOM 779 N N . ALA A 1 102 ? 1.442 7.953 9.183 1.00 97.81 102 ALA A N 1
ATOM 780 C CA . ALA A 1 102 ? 1.751 9.371 9.260 1.00 97.81 102 ALA A CA 1
ATOM 781 C C . ALA A 1 102 ? 0.871 10.033 10.329 1.00 97.81 102 ALA A C 1
ATOM 783 O O . ALA A 1 102 ? -0.350 9.850 10.329 1.00 97.81 102 ALA A O 1
ATOM 784 N N . GLN A 1 103 ? 1.483 10.822 11.214 1.00 97.50 103 GLN A N 1
ATOM 785 C CA . GLN A 1 103 ? 0.766 11.599 12.225 1.00 97.50 103 GLN A CA 1
ATOM 786 C C . GLN A 1 103 ? -0.129 12.650 11.557 1.00 97.50 103 GLN A C 1
ATOM 788 O O . GLN A 1 103 ? 0.314 13.392 10.678 1.00 97.50 103 GLN A O 1
ATOM 793 N N . GLY A 1 104 ? -1.395 12.697 11.970 1.00 94.62 104 GLY A N 1
ATOM 794 C CA . GLY A 1 104 ? -2.346 13.708 11.526 1.00 94.62 104 GLY A CA 1
ATOM 795 C C . GLY A 1 104 ? -2.155 15.043 12.247 1.00 94.62 104 GLY A C 1
ATOM 796 O O . GLY A 1 104 ? -1.319 15.182 13.138 1.00 94.62 104 GLY A O 1
ATOM 797 N N . LEU A 1 105 ? -2.952 16.042 11.860 1.00 93.94 105 LEU A N 1
ATOM 798 C CA . LEU A 1 105 ? -2.903 17.378 12.472 1.00 93.94 105 LEU A CA 1
ATOM 799 C C . LEU A 1 105 ? -3.296 17.365 13.953 1.00 93.94 105 LEU A C 1
ATOM 801 O O . LEU A 1 105 ? -2.769 18.153 14.734 1.00 93.94 105 LEU A O 1
ATOM 805 N N . LEU A 1 106 ? -4.231 16.489 14.322 1.00 93.62 106 LEU A N 1
ATOM 806 C CA . LEU A 1 106 ? -4.617 16.248 15.707 1.00 93.62 106 LEU A CA 1
ATOM 807 C C . LEU A 1 106 ? -3.839 15.043 16.238 1.00 93.62 106 LEU A C 1
ATOM 809 O O . LEU A 1 106 ? -3.555 14.110 15.479 1.00 93.62 106 LEU A O 1
ATOM 813 N N . ALA A 1 107 ? -3.501 15.055 17.527 1.00 90.06 107 ALA A N 1
ATOM 814 C CA . ALA A 1 107 ? -2.685 14.011 18.150 1.00 90.06 107 ALA A CA 1
ATOM 815 C C . ALA A 1 107 ? -3.341 12.624 18.020 1.00 90.06 107 ALA A C 1
ATOM 817 O O . ALA A 1 107 ? -2.680 11.643 17.698 1.00 90.06 107 ALA A O 1
ATOM 818 N N . GLU A 1 108 ? -4.662 12.584 18.152 1.00 92.69 108 GLU A N 1
ATOM 819 C CA . GLU A 1 108 ? -5.544 11.427 18.040 1.00 92.69 108 GLU A CA 1
ATOM 820 C C . GLU A 1 108 ? -5.904 11.053 16.594 1.00 92.69 108 GLU A C 1
ATOM 822 O O . GLU A 1 108 ? -6.891 10.363 16.355 1.00 92.69 108 GLU A O 1
ATOM 827 N N . THR A 1 109 ? -5.153 11.536 15.602 1.00 95.38 109 THR A N 1
ATOM 828 C CA . THR A 1 109 ? -5.405 11.217 14.194 1.00 95.38 109 THR A CA 1
ATOM 829 C C . THR A 1 109 ? -4.149 10.752 13.489 1.00 95.38 109 THR A C 1
ATOM 831 O O . THR A 1 109 ? -3.043 11.219 13.757 1.00 95.38 109 THR A O 1
ATOM 834 N N . SER A 1 110 ? -4.321 9.853 12.531 1.00 97.31 110 SER A N 1
ATOM 835 C CA . SER A 1 110 ? -3.235 9.372 11.689 1.00 97.31 110 SER A CA 1
ATOM 836 C C . SER A 1 110 ? -3.756 8.911 10.336 1.00 97.31 110 SER A C 1
ATOM 838 O O . SER A 1 110 ? -4.963 8.863 10.084 1.00 97.31 110 SER A O 1
ATOM 840 N N . SER A 1 111 ? -2.832 8.611 9.432 1.00 98.06 111 SER A N 1
ATOM 841 C CA . SER A 1 111 ? -3.157 8.070 8.118 1.00 98.06 111 SER A CA 1
ATOM 842 C C . SER A 1 111 ? -2.124 7.052 7.661 1.00 98.06 111 SER A C 1
ATOM 844 O O . SER A 1 111 ? -0.971 7.094 8.086 1.00 98.06 111 SER A O 1
ATOM 846 N N . ALA A 1 112 ? -2.530 6.153 6.775 1.00 98.31 112 ALA A N 1
ATOM 847 C CA . ALA A 1 112 ? -1.633 5.246 6.074 1.00 98.31 112 ALA A CA 1
ATOM 848 C C . ALA A 1 112 ? -2.062 5.102 4.613 1.00 98.31 112 ALA A C 1
ATOM 850 O O . ALA A 1 112 ? -3.241 5.234 4.284 1.00 98.31 112 ALA A O 1
ATOM 851 N N . GLU A 1 113 ? -1.106 4.832 3.730 1.00 98.00 113 GLU A N 1
ATOM 852 C CA . GLU A 1 113 ? -1.396 4.548 2.326 1.00 98.00 113 GLU A CA 1
ATOM 853 C C . GLU A 1 113 ? -1.664 3.054 2.132 1.00 98.00 113 GLU A C 1
ATOM 855 O O . GLU A 1 113 ? -0.843 2.208 2.496 1.00 98.00 113 GLU A O 1
ATOM 860 N N . LEU A 1 114 ? -2.807 2.730 1.528 1.00 97.81 114 LEU A N 1
ATOM 861 C CA . LEU A 1 114 ? -3.135 1.386 1.080 1.00 97.81 114 LEU A CA 1
ATOM 862 C C . LEU A 1 114 ? -2.887 1.299 -0.426 1.00 97.81 114 LEU A C 1
ATOM 864 O O . LEU A 1 114 ? -3.513 2.012 -1.206 1.00 97.81 114 LEU A O 1
ATOM 868 N N . THR A 1 115 ? -1.982 0.409 -0.835 1.00 97.75 115 THR A N 1
ATOM 869 C CA . THR A 1 115 ? -1.682 0.140 -2.247 1.00 97.75 115 THR A CA 1
ATOM 870 C C . THR A 1 115 ? -2.099 -1.276 -2.611 1.00 97.75 115 THR A C 1
ATOM 872 O O . THR A 1 115 ? -1.629 -2.249 -2.023 1.00 97.75 115 THR A O 1
ATOM 875 N N . ILE A 1 116 ? -2.957 -1.392 -3.618 1.00 98.06 116 ILE A N 1
ATOM 876 C CA . ILE A 1 116 ? -3.492 -2.662 -4.093 1.00 98.06 116 ILE A CA 1
ATOM 877 C C . ILE A 1 116 ? -2.505 -3.315 -5.055 1.00 98.06 116 ILE A C 1
ATOM 879 O O . ILE A 1 116 ? -2.060 -2.717 -6.038 1.00 98.06 116 ILE A O 1
ATOM 883 N N . GLY A 1 117 ? -2.188 -4.572 -4.769 1.00 97.00 117 GLY A N 1
ATOM 884 C CA . GLY A 1 117 ? -1.354 -5.436 -5.587 1.00 97.00 117 GLY A CA 1
ATOM 885 C C . GLY A 1 117 ? -1.781 -6.894 -5.457 1.00 97.00 117 GLY A C 1
ATOM 886 O O . GLY A 1 117 ? -2.861 -7.213 -4.971 1.00 97.00 117 GLY A O 1
ATOM 887 N N . ARG A 1 118 ? -0.918 -7.823 -5.868 1.00 95.69 118 ARG A N 1
ATOM 888 C CA . ARG A 1 118 ? -1.274 -9.250 -5.911 1.00 95.69 118 ARG A CA 1
ATOM 889 C C . ARG A 1 118 ? -1.727 -9.815 -4.558 1.00 95.69 118 ARG A C 1
ATOM 891 O O . ARG A 1 118 ? -2.651 -10.615 -4.531 1.00 95.69 118 ARG A O 1
ATOM 898 N N . ALA A 1 119 ? -1.097 -9.397 -3.459 1.00 94.62 119 ALA A N 1
ATOM 899 C CA . ALA A 1 119 ? -1.429 -9.886 -2.119 1.00 94.62 119 ALA A CA 1
ATOM 900 C C . ALA A 1 119 ? -2.831 -9.451 -1.666 1.00 94.62 119 ALA A C 1
ATOM 902 O O . ALA A 1 119 ? -3.582 -10.262 -1.134 1.00 94.62 119 ALA A O 1
ATOM 903 N N . THR A 1 120 ? -3.208 -8.199 -1.930 1.00 96.00 120 THR A N 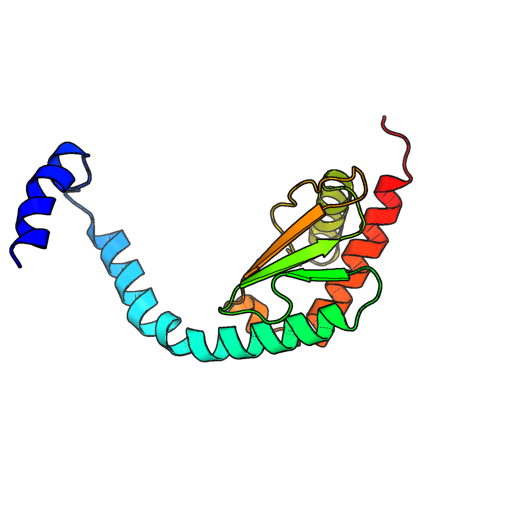1
ATOM 904 C CA . THR A 1 120 ? -4.530 -7.674 -1.562 1.00 96.00 120 THR A CA 1
ATOM 905 C C . THR A 1 120 ? -5.646 -8.315 -2.378 1.00 96.00 120 THR A C 1
ATOM 907 O O . THR A 1 120 ? -6.734 -8.481 -1.856 1.00 96.00 120 THR A O 1
ATOM 910 N N . MET A 1 121 ? -5.379 -8.757 -3.615 1.00 97.19 121 MET A N 1
ATOM 911 C CA . MET A 1 121 ? -6.388 -9.442 -4.444 1.00 97.19 121 MET A CA 1
ATOM 912 C C . MET A 1 121 ? -6.874 -10.777 -3.860 1.00 97.19 121 MET A C 1
ATOM 914 O O . MET A 1 121 ? -7.870 -11.314 -4.336 1.00 97.19 121 MET A O 1
ATOM 918 N N . ALA A 1 122 ? -6.172 -11.338 -2.870 1.00 96.06 122 ALA A N 1
ATOM 919 C CA . ALA A 1 122 ? -6.613 -12.536 -2.160 1.00 96.06 122 ALA A CA 1
ATOM 920 C C . ALA A 1 122 ? -7.652 -12.243 -1.060 1.00 96.06 122 ALA A C 1
ATOM 922 O O . ALA A 1 122 ? -8.156 -13.182 -0.452 1.00 96.06 122 ALA A O 1
ATOM 923 N N . TRP A 1 123 ? -7.943 -10.967 -0.790 1.00 97.81 123 TRP A N 1
ATOM 924 C CA . TRP A 1 123 ? -8.862 -10.515 0.249 1.00 97.81 123 TRP A CA 1
ATOM 925 C C . TRP A 1 123 ? -10.091 -9.875 -0.388 1.00 97.81 123 TRP A C 1
ATOM 927 O O . TRP A 1 123 ? -10.003 -9.218 -1.427 1.00 97.81 123 TRP A O 1
ATOM 937 N N . THR A 1 124 ? -11.251 -10.045 0.237 1.00 98.25 124 THR A N 1
ATOM 938 C CA . THR A 1 124 ? -12.440 -9.293 -0.166 1.00 98.25 124 THR A CA 1
ATOM 939 C C . THR A 1 124 ? -12.388 -7.861 0.389 1.00 98.25 124 THR A C 1
ATOM 941 O O . THR A 1 124 ? -11.683 -7.602 1.372 1.00 98.25 124 THR A O 1
ATOM 944 N N . PRO A 1 125 ? -13.112 -6.900 -0.217 1.00 97.94 125 PRO A N 1
ATOM 945 C CA . PRO A 1 125 ? -13.282 -5.565 0.361 1.00 97.94 125 PRO A CA 1
ATOM 946 C C . PRO A 1 125 ? -13.745 -5.596 1.822 1.00 97.94 125 PRO A C 1
ATOM 948 O O . PRO A 1 125 ? -13.263 -4.814 2.641 1.00 97.94 125 PRO A O 1
ATOM 951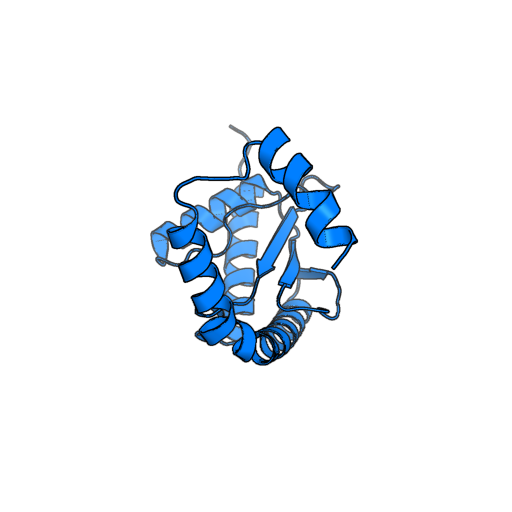 N N . GLU A 1 126 ? -14.634 -6.529 2.152 1.00 97.62 126 GLU A N 1
ATOM 952 C CA . GLU A 1 126 ? -15.182 -6.729 3.488 1.00 97.62 126 GLU A CA 1
ATOM 953 C C . GLU A 1 126 ? -14.132 -7.276 4.464 1.00 97.62 126 GLU A C 1
ATOM 955 O O . GLU A 1 126 ? -14.039 -6.773 5.584 1.00 97.62 126 GLU A O 1
ATOM 960 N N . ASP A 1 127 ? -13.295 -8.234 4.041 1.00 97.12 127 ASP A N 1
ATOM 961 C CA . ASP A 1 127 ? -12.188 -8.741 4.867 1.00 97.12 127 ASP A CA 1
ATOM 962 C C . ASP A 1 127 ? -11.220 -7.611 5.236 1.00 97.12 127 ASP A C 1
ATOM 964 O O . ASP A 1 127 ? -10.779 -7.498 6.382 1.00 97.12 127 ASP A O 1
ATOM 968 N N . ILE A 1 128 ? -10.909 -6.745 4.266 1.00 97.44 128 ILE A N 1
ATOM 969 C CA . ILE A 1 128 ? -10.019 -5.601 4.480 1.00 97.44 128 ILE A CA 1
ATOM 970 C C . ILE A 1 128 ? -10.675 -4.597 5.425 1.00 97.44 128 ILE A C 1
ATOM 972 O O . ILE A 1 128 ? -10.046 -4.199 6.403 1.00 97.44 128 ILE A O 1
ATOM 976 N N . ALA A 1 129 ? -11.931 -4.214 5.188 1.00 97.12 129 ALA A N 1
ATOM 977 C CA . ALA A 1 129 ? -12.646 -3.302 6.078 1.00 97.12 129 ALA A CA 1
ATOM 978 C C . ALA A 1 129 ? -12.697 -3.849 7.516 1.00 97.12 129 ALA A C 1
ATOM 980 O O . ALA A 1 129 ? -12.369 -3.127 8.456 1.00 97.12 129 ALA A O 1
ATOM 981 N N . SER A 1 130 ? -12.994 -5.141 7.690 1.00 96.38 130 SER A N 1
ATOM 982 C CA . SER A 1 130 ? -13.012 -5.800 9.000 1.00 96.38 130 SER A CA 1
ATOM 983 C C . SER A 1 130 ? -11.645 -5.775 9.689 1.00 96.38 130 SER A C 1
ATOM 985 O O . SER A 1 130 ? -11.567 -5.491 10.883 1.00 96.38 130 SER A O 1
ATOM 987 N N . ALA A 1 131 ? -10.559 -6.043 8.960 1.00 96.94 131 ALA A N 1
ATOM 988 C CA . ALA A 1 131 ? -9.211 -5.983 9.523 1.00 96.94 131 ALA A CA 1
ATOM 989 C C . ALA A 1 131 ? -8.816 -4.556 9.936 1.00 96.94 131 ALA A C 1
ATOM 991 O O . ALA A 1 131 ? -8.124 -4.366 10.937 1.00 96.94 131 ALA A O 1
ATOM 992 N N . LEU A 1 132 ? -9.274 -3.543 9.194 1.00 97.38 132 LEU A N 1
ATOM 993 C CA . LEU A 1 132 ? -9.044 -2.140 9.533 1.00 97.38 132 LEU A CA 1
ATOM 994 C C . LEU A 1 132 ? -9.859 -1.684 10.746 1.00 97.38 132 LEU A C 1
ATOM 996 O O . LEU A 1 132 ? -9.351 -0.883 11.530 1.00 97.38 132 LEU A O 1
ATOM 1000 N N . VAL A 1 133 ? -11.071 -2.214 10.939 1.00 96.69 133 VAL A N 1
ATOM 1001 C CA . VAL A 1 133 ? -11.841 -2.020 12.179 1.00 96.69 133 VAL A CA 1
ATOM 1002 C C . VAL A 1 133 ? -11.089 -2.604 13.365 1.00 96.69 133 VAL A C 1
ATOM 1004 O O . VAL A 1 133 ? -10.837 -1.878 14.323 1.00 96.69 133 VAL A O 1
ATOM 1007 N N . GLU A 1 134 ? -10.668 -3.872 13.289 1.00 96.00 134 GLU A N 1
ATOM 1008 C CA . GLU A 1 134 ? -9.934 -4.527 14.383 1.00 96.00 134 GLU A CA 1
ATOM 1009 C C . GLU A 1 134 ? -8.656 -3.752 14.730 1.00 96.00 134 GLU A C 1
ATOM 1011 O O . GLU A 1 134 ? -8.364 -3.506 15.902 1.00 96.00 134 GLU A O 1
ATOM 1016 N N . LEU A 1 135 ? -7.912 -3.316 13.709 1.00 96.88 135 LEU A N 1
ATOM 1017 C CA . LEU A 1 135 ? -6.730 -2.478 13.876 1.00 96.88 135 LEU A CA 1
ATOM 1018 C C . LEU A 1 135 ? -7.058 -1.165 14.596 1.00 96.88 135 LEU A C 1
ATOM 1020 O O . LEU A 1 135 ?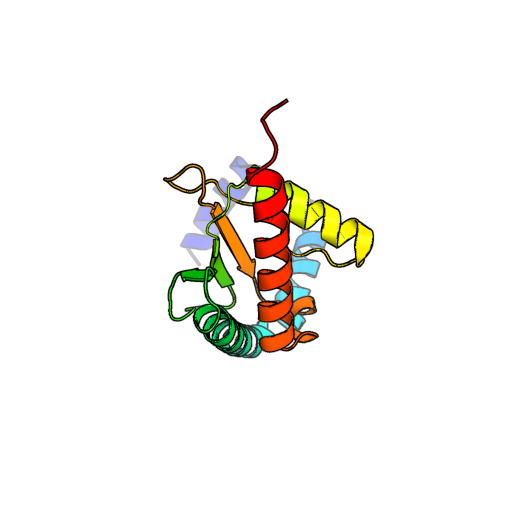 -6.363 -0.801 15.546 1.00 96.88 135 LEU A O 1
ATOM 1024 N N . HIS A 1 136 ? -8.101 -0.462 14.153 1.00 96.00 136 HIS A N 1
ATOM 1025 C CA . HIS A 1 136 ? -8.500 0.819 14.724 1.00 96.00 136 HIS A CA 1
ATOM 1026 C C . HIS A 1 136 ? -8.966 0.680 16.180 1.00 96.00 136 HIS A C 1
ATOM 1028 O O . HIS A 1 136 ? -8.533 1.441 17.046 1.00 96.00 136 HIS A O 1
ATOM 1034 N N . GLU A 1 137 ? -9.795 -0.320 16.478 1.00 94.75 137 GLU A N 1
ATOM 1035 C CA . GLU A 1 137 ? -10.253 -0.614 17.838 1.00 94.75 137 GLU A CA 1
ATOM 1036 C C . GLU A 1 137 ? -9.087 -0.975 18.758 1.00 94.75 137 GLU A C 1
ATOM 1038 O O . GLU A 1 137 ? -8.997 -0.469 19.880 1.00 94.75 137 GLU A O 1
ATOM 1043 N N . ARG A 1 138 ? -8.143 -1.788 18.270 1.00 94.94 138 ARG A N 1
ATOM 1044 C CA . ARG A 1 138 ? -6.937 -2.140 19.019 1.00 94.94 138 ARG A CA 1
ATOM 1045 C C . ARG A 1 138 ? -6.080 -0.907 19.301 1.00 94.94 138 ARG A C 1
ATOM 1047 O O . ARG A 1 138 ? -5.638 -0.737 20.435 1.00 94.94 138 ARG A O 1
ATOM 1054 N N . ALA A 1 139 ? -5.879 -0.025 18.323 1.00 94.94 139 ALA A N 1
ATOM 1055 C CA . ALA A 1 139 ? -5.101 1.203 18.503 1.00 94.94 139 ALA A CA 1
ATOM 1056 C C . ALA A 1 139 ? -5.668 2.091 19.619 1.00 94.94 139 ALA A C 1
ATOM 1058 O O . ALA A 1 139 ? -4.921 2.579 20.463 1.00 94.94 139 ALA A O 1
ATOM 1059 N N . ARG A 1 140 ? -6.996 2.202 19.725 1.00 90.25 140 ARG A N 1
ATOM 1060 C CA . ARG A 1 140 ? -7.641 2.980 20.795 1.00 90.25 140 ARG A CA 1
ATOM 1061 C C . ARG A 1 140 ? -7.343 2.465 22.206 1.00 90.25 140 ARG A C 1
ATOM 1063 O O . ARG A 1 140 ? -7.429 3.237 23.157 1.00 90.25 140 ARG A O 1
ATOM 1070 N N . THR A 1 141 ? -6.986 1.187 22.361 1.00 90.12 141 THR A N 1
ATOM 1071 C CA . THR A 1 141 ? -6.550 0.651 23.663 1.00 90.12 141 THR A CA 1
ATOM 1072 C C . THR A 1 141 ? -5.151 1.129 24.056 1.00 90.12 141 THR A C 1
ATOM 1074 O O . THR A 1 141 ? -4.869 1.248 25.245 1.00 90.12 141 THR A O 1
ATOM 1077 N N . TYR A 1 142 ? -4.304 1.457 23.074 1.00 84.25 142 TYR A N 1
ATOM 1078 C CA . TYR A 1 142 ? -2.972 2.019 23.296 1.00 84.25 142 TYR A CA 1
ATOM 1079 C C . TYR A 1 142 ? -3.016 3.528 23.549 1.00 84.25 142 TYR A C 1
ATOM 1081 O O . TYR A 1 142 ? -2.306 3.994 24.430 1.00 84.25 142 TYR A O 1
ATOM 1089 N N . ASP A 1 143 ? -3.888 4.277 22.863 1.00 74.94 143 ASP A N 1
ATOM 1090 C CA . ASP A 1 143 ? -4.078 5.720 23.120 1.00 74.94 143 ASP A CA 1
ATOM 1091 C C . ASP A 1 143 ? -4.594 6.005 24.548 1.00 74.94 143 ASP A C 1
ATOM 1093 O O . ASP A 1 143 ? -4.361 7.077 25.102 1.00 74.94 143 ASP A O 1
ATOM 1097 N N . ALA A 1 144 ? -5.298 5.047 25.161 1.00 63.12 144 ALA A N 1
ATOM 1098 C CA . ALA A 1 144 ? -5.794 5.148 26.535 1.00 63.12 144 ALA A CA 1
ATOM 1099 C C . ALA A 1 144 ? -4.750 4.770 27.605 1.00 63.12 144 ALA A C 1
ATOM 1101 O O . ALA A 1 144 ? -4.995 4.979 28.797 1.00 63.12 144 ALA A O 1
ATOM 1102 N N . ALA A 1 145 ? -3.610 4.191 27.215 1.00 54.22 145 ALA A N 1
ATOM 1103 C CA . ALA A 1 145 ? -2.542 3.860 28.146 1.00 54.22 145 ALA A CA 1
ATOM 1104 C C . ALA A 1 145 ? -1.740 5.133 28.477 1.00 54.22 145 ALA A C 1
ATOM 1106 O O . ALA A 1 145 ? -1.387 5.880 27.564 1.00 54.22 145 ALA A O 1
ATOM 1107 N N . PRO A 1 146 ? -1.446 5.422 29.759 1.00 40.44 146 PRO A N 1
ATOM 1108 C CA . PRO A 1 146 ? -0.628 6.578 30.099 1.00 40.44 146 PRO A CA 1
ATOM 1109 C C . PRO A 1 146 ? 0.749 6.435 29.445 1.00 40.44 146 PRO A C 1
ATOM 1111 O O . PRO A 1 146 ? 1.355 5.363 29.509 1.00 40.44 146 PRO A O 1
ATOM 1114 N N . ALA A 1 147 ? 1.227 7.514 28.820 1.00 50.69 147 ALA A N 1
ATOM 1115 C CA . ALA A 1 147 ? 2.600 7.603 28.341 1.00 50.69 147 ALA A CA 1
ATOM 1116 C C . ALA A 1 147 ? 3.546 7.282 29.511 1.00 50.69 147 ALA A C 1
ATOM 1118 O O . ALA A 1 147 ? 3.433 7.895 30.576 1.00 50.69 147 ALA A O 1
ATOM 1119 N N . ILE A 1 148 ? 4.390 6.264 29.323 1.00 40.88 148 ILE A N 1
ATOM 1120 C CA . ILE A 1 148 ? 5.364 5.779 30.314 1.00 40.88 148 ILE A CA 1
ATOM 1121 C C . ILE A 1 148 ? 6.388 6.874 30.616 1.00 40.88 148 ILE A C 1
ATOM 1123 O O . ILE A 1 148 ? 6.865 7.506 29.646 1.00 40.88 148 ILE A O 1
#

Sequence (148 aa):
AALIEAAKPWRLRFGGDLPCAFPMIISALDGLRNTLPLMGEYFRHARAIAQAIEATPGLRVFPAEPQCNSFQVHFCAGAEAMQQAALGLAKERGVWLFGYFAQGLLAETSSAELTIGRATMAWTPEDIASALVELHERARTYDAAPAI

pLDDT: mean 94.16, std 9.15, range [40.44, 98.69]

Secondary structure (DSSP, 8-state):
-HHHHHHHHHHHHTT---TT-HHHHHHHHHIIIIIGGGHHHHHHHHHHHHHHHHTSTTEEEESSS-SSSEEEEEESS-HHHHHHHHHHHHHHHS----S--EE-SSTT-EEEEEE--TTGGGS-HHHHHHHHHHHHHHHHHHHTSPP-

Foldseek 3Di:
DVVVVVCVVVCVVVVNPDPPCVVVVVVVVCCVVPVVVCFVVLLVQCQQLLVLQCVDPQKHWPPSGDPGSKTKIKGQAAFVLLCVLQVVCCVVPVDRLAPGWAGDPDRRMIMGMDGGDDVCVVDHSNRNNVVVVSSRVSSVVVRPDPDD